Protein AF-A0A7X7BJE6-F1 (afdb_monomer_lite)

Radius of gyration: 21.72 Å; chains: 1; bounding box: 46×31×62 Å

pLDDT: mean 90.56, std 8.66, range [48.81, 97.94]

Sequence (162 aa):
MSLYEDKLFEYEYLIDGVIERLNIADYKQEFKEIGKVALLVAYKTYDRNQSLSFPEYAFNTITNRFESELKAISKYLNIKLGLELYQNHHLAPIIEKELLKRIEMSYLFLSIDPITQQIIKYYNRDFSYKKIANKLNIDHHEVKTRIKASIDKIYQLVNKID

Secondary structure (DSSP, 8-state):
--HHHHHHHTTTHHHHHHHHHTT--TTHHHHHHHHHHHHHHHHHH--TTSSS-HHHHHHHHHHHHHHHHHHHHHHHHHHHHHHHHHTSTTTHHHHHHHHHHHHHTSGGGGGS-HHHHHHHHHHHTT--HHHHHHHHT--HHHHHHHHHHHHHHHHHHHTT--

Structure (mmCIF, N/CA/C/O backbone):
data_AF-A0A7X7BJE6-F1
#
_entry.id   AF-A0A7X7BJE6-F1
#
loop_
_atom_site.group_PDB
_atom_site.id
_atom_site.type_symbol
_atom_site.label_atom_id
_atom_site.label_alt_id
_atom_site.label_comp_id
_atom_site.label_asym_id
_atom_site.label_entity_id
_atom_site.label_seq_id
_atom_site.pdbx_PDB_ins_code
_atom_site.Cartn_x
_atom_site.Cartn_y
_atom_site.Cartn_z
_atom_site.occupancy
_atom_site.B_iso_or_equiv
_atom_site.auth_seq_id
_atom_site.auth_comp_id
_atom_site.auth_asym_id
_atom_site.auth_atom_id
_atom_site.pdbx_PDB_model_num
ATOM 1 N N . MET A 1 1 ? 4.329 9.597 -35.338 1.00 50.75 1 MET A N 1
ATOM 2 C CA . MET A 1 1 ? 5.182 9.046 -34.272 1.00 50.75 1 MET A CA 1
ATOM 3 C C . MET A 1 1 ? 6.475 9.821 -34.256 1.00 50.75 1 MET A C 1
ATOM 5 O O . MET A 1 1 ? 6.999 10.128 -35.322 1.00 50.75 1 MET A O 1
ATOM 9 N N . SER A 1 2 ? 6.912 10.247 -33.078 1.00 57.47 2 SER A N 1
ATOM 10 C CA . SER A 1 2 ? 8.193 10.946 -32.930 1.00 57.47 2 SER A CA 1
ATOM 11 C C . SER A 1 2 ? 9.325 9.926 -32.763 1.00 57.47 2 SER A C 1
ATOM 13 O O . SER A 1 2 ? 9.099 8.867 -32.190 1.00 57.47 2 SER A O 1
ATOM 15 N N . LEU A 1 3 ? 10.556 10.272 -33.164 1.00 59.06 3 LEU A N 1
ATOM 16 C CA . LEU A 1 3 ? 11.786 9.466 -32.979 1.00 59.06 3 LEU A CA 1
ATOM 17 C C . LEU A 1 3 ? 11.972 8.925 -31.536 1.00 59.06 3 LEU A C 1
ATOM 19 O O . LEU A 1 3 ? 12.728 7.989 -31.289 1.00 59.06 3 LEU A O 1
ATOM 23 N N . TYR A 1 4 ? 11.305 9.562 -30.571 1.00 59.72 4 TYR A N 1
ATOM 24 C CA . TYR A 1 4 ? 11.265 9.206 -29.157 1.00 59.72 4 TYR A CA 1
ATOM 25 C C . TYR A 1 4 ? 10.458 7.935 -28.864 1.00 59.72 4 TYR A C 1
ATOM 27 O O . TYR A 1 4 ? 10.875 7.117 -28.048 1.00 59.72 4 TYR A O 1
ATOM 35 N N . GLU A 1 5 ? 9.313 7.774 -29.526 1.00 62.22 5 GLU A N 1
ATOM 36 C CA . GLU A 1 5 ? 8.437 6.609 -29.369 1.00 62.22 5 GLU A CA 1
ATOM 37 C C . GLU A 1 5 ? 9.087 5.375 -30.004 1.00 62.22 5 GLU A C 1
ATOM 39 O O . GLU A 1 5 ? 9.077 4.301 -29.408 1.00 62.22 5 GLU A O 1
ATOM 44 N N . ASP A 1 6 ? 9.765 5.566 -31.140 1.00 66.56 6 ASP A N 1
ATOM 45 C CA . ASP A 1 6 ? 10.441 4.493 -31.876 1.00 66.56 6 ASP A CA 1
ATOM 46 C C . ASP A 1 6 ? 11.580 3.855 -31.061 1.00 66.56 6 ASP A C 1
ATOM 48 O O . ASP A 1 6 ? 11.717 2.635 -31.028 1.00 66.56 6 ASP A O 1
ATOM 52 N N . LYS A 1 7 ? 12.365 4.657 -30.323 1.00 71.50 7 LYS A N 1
ATOM 53 C CA . LYS 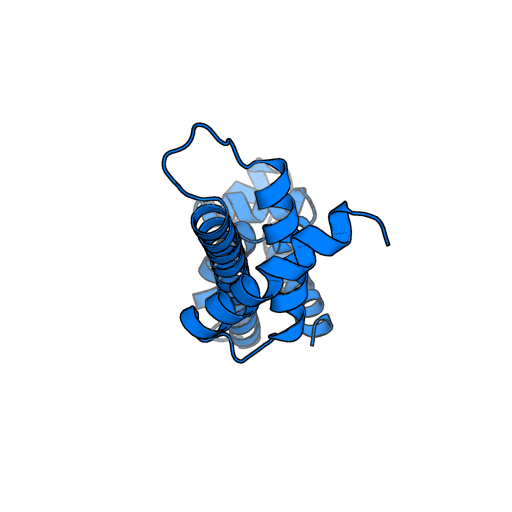A 1 7 ? 13.461 4.140 -29.480 1.00 71.50 7 LYS A CA 1
ATOM 54 C C . LYS A 1 7 ? 12.998 3.440 -28.209 1.00 71.50 7 LYS A C 1
ATOM 56 O O . LYS A 1 7 ? 13.707 2.575 -27.712 1.00 71.50 7 LYS A O 1
ATOM 61 N N . LEU A 1 8 ? 11.860 3.832 -27.639 1.00 75.56 8 LEU A N 1
ATOM 62 C CA . LEU A 1 8 ? 11.302 3.145 -26.468 1.00 75.56 8 LEU A CA 1
ATOM 63 C C . LEU A 1 8 ? 10.718 1.788 -26.865 1.00 75.56 8 LEU A C 1
ATOM 65 O O . LEU A 1 8 ? 10.862 0.827 -26.112 1.00 75.56 8 LEU A O 1
ATOM 69 N N . PHE A 1 9 ? 10.140 1.705 -28.066 1.00 81.19 9 PHE A N 1
ATOM 70 C CA . PHE A 1 9 ? 9.593 0.470 -28.618 1.00 81.19 9 PHE A CA 1
ATOM 71 C C . PHE A 1 9 ? 10.651 -0.638 -28.740 1.00 81.19 9 PHE A C 1
ATOM 73 O O . PHE A 1 9 ? 10.386 -1.790 -28.404 1.00 81.19 9 PHE A O 1
ATOM 80 N N . GLU A 1 10 ? 11.885 -0.285 -29.121 1.00 86.56 10 GLU A N 1
ATOM 81 C CA . GLU A 1 10 ? 13.010 -1.229 -29.225 1.00 86.56 10 GLU A CA 1
ATOM 82 C C . GLU A 1 10 ? 13.336 -1.954 -27.911 1.00 86.56 10 GLU A C 1
ATOM 84 O O . GLU A 1 10 ? 13.916 -3.034 -27.951 1.00 86.56 10 GLU A O 1
ATOM 89 N N . TYR A 1 11 ? 12.965 -1.393 -26.756 1.00 92.19 11 TYR A N 1
ATOM 90 C CA . TYR A 1 11 ? 13.266 -1.954 -25.437 1.00 92.19 11 TYR A CA 1
ATOM 91 C C . TYR A 1 11 ? 12.041 -2.529 -24.715 1.00 92.19 11 TYR A C 1
ATOM 93 O O . TYR A 1 11 ? 12.171 -2.977 -23.575 1.00 92.19 11 TYR A O 1
ATOM 101 N N . GLU A 1 12 ? 10.863 -2.580 -25.349 1.00 92.06 12 GLU A N 1
ATOM 102 C CA . GLU A 1 12 ? 9.661 -3.160 -24.727 1.00 92.06 12 GLU A CA 1
ATOM 103 C C . GLU A 1 12 ? 9.833 -4.644 -24.376 1.00 92.06 12 GLU A C 1
ATOM 105 O O . GLU A 1 12 ? 9.274 -5.101 -23.381 1.00 92.06 12 GLU A O 1
ATOM 110 N N . TYR A 1 13 ? 10.675 -5.385 -25.106 1.00 94.62 13 TYR A N 1
ATOM 111 C CA . TYR A 1 13 ? 10.993 -6.782 -24.781 1.00 94.62 13 TYR A CA 1
ATOM 112 C C . TYR A 1 13 ? 11.583 -6.947 -23.368 1.00 94.62 13 TYR A C 1
ATOM 114 O O . TYR A 1 13 ? 11.433 -8.006 -22.758 1.00 94.62 13 TYR A O 1
ATOM 122 N N . LEU A 1 14 ? 12.228 -5.907 -22.816 1.00 96.88 14 LEU A N 1
ATOM 123 C CA . LEU A 1 14 ? 12.731 -5.925 -21.441 1.00 96.88 14 LEU A CA 1
ATOM 124 C C . LEU A 1 14 ? 11.583 -6.034 -20.437 1.00 96.88 14 LEU A C 1
ATOM 126 O O . LEU A 1 14 ? 11.740 -6.679 -19.406 1.00 96.88 14 LEU A O 1
ATOM 130 N N . ILE A 1 15 ? 10.426 -5.437 -20.739 1.00 96.94 15 ILE A N 1
ATOM 131 C CA . ILE A 1 15 ? 9.233 -5.518 -19.895 1.00 96.94 15 ILE A CA 1
ATOM 132 C C . ILE A 1 15 ? 8.771 -6.972 -19.811 1.00 96.94 15 ILE A C 1
ATOM 134 O O . ILE A 1 15 ? 8.606 -7.491 -18.710 1.00 96.94 15 ILE A O 1
ATOM 138 N N . ASP A 1 16 ? 8.626 -7.642 -20.957 1.00 95.38 16 ASP A N 1
ATOM 139 C CA . ASP A 1 16 ? 8.236 -9.054 -21.001 1.00 95.38 16 ASP A CA 1
ATOM 140 C C . ASP A 1 16 ? 9.265 -9.946 -20.284 1.00 95.38 16 ASP A C 1
ATOM 142 O O . ASP A 1 16 ? 8.882 -10.801 -19.485 1.00 95.38 16 ASP A O 1
ATOM 146 N N . GLY A 1 17 ? 10.564 -9.670 -20.447 1.00 96.69 17 GLY A N 1
ATOM 147 C CA . GLY A 1 17 ? 11.620 -10.376 -19.715 1.00 96.69 17 GLY A CA 1
ATOM 148 C C . GLY A 1 17 ? 11.532 -10.216 -18.190 1.00 96.69 17 GLY A C 1
ATOM 149 O O . GLY A 1 17 ? 11.780 -11.171 -17.452 1.00 96.69 17 GLY A O 1
ATOM 150 N N . VAL A 1 18 ? 11.146 -9.038 -17.685 1.00 97.19 18 VAL A N 1
ATOM 151 C CA . VAL A 1 18 ? 10.916 -8.835 -16.242 1.00 97.19 18 VAL A CA 1
ATOM 152 C C . VAL A 1 18 ? 9.638 -9.542 -15.776 1.00 97.19 18 VAL A C 1
ATOM 154 O O . VAL A 1 18 ? 9.653 -10.145 -14.702 1.00 97.19 18 VAL A O 1
ATOM 157 N N . ILE A 1 19 ? 8.553 -9.507 -16.564 1.00 96.25 19 ILE A N 1
ATOM 158 C CA . ILE A 1 19 ? 7.298 -10.230 -16.268 1.00 96.25 19 ILE A CA 1
ATOM 159 C C . ILE A 1 19 ? 7.583 -11.721 -16.069 1.00 96.25 19 ILE A C 1
ATOM 161 O O . ILE A 1 19 ? 7.150 -12.303 -15.074 1.00 96.25 19 ILE A O 1
ATOM 165 N N . GLU A 1 20 ? 8.342 -12.324 -16.985 1.00 95.44 20 GLU A N 1
ATOM 166 C CA . GLU A 1 20 ? 8.736 -13.732 -16.908 1.00 95.44 20 GLU A CA 1
ATOM 167 C C . GLU A 1 20 ? 9.644 -14.002 -15.706 1.00 95.44 20 GLU A C 1
ATOM 169 O O . GLU A 1 20 ? 9.374 -14.913 -14.923 1.00 95.44 20 GLU A O 1
ATOM 174 N N . ARG A 1 21 ? 10.678 -13.173 -15.498 1.00 95.62 21 ARG A N 1
ATOM 175 C CA . ARG A 1 21 ? 11.610 -13.311 -14.366 1.00 95.62 21 ARG A CA 1
ATOM 176 C C . ARG A 1 21 ? 10.900 -13.272 -13.011 1.00 95.62 21 ARG A C 1
ATOM 178 O O . ARG A 1 21 ? 11.297 -13.994 -12.099 1.00 95.62 21 ARG A O 1
ATOM 185 N N . LEU A 1 22 ? 9.900 -12.405 -12.860 1.00 93.94 22 LEU A N 1
ATOM 186 C CA . LEU A 1 22 ? 9.133 -12.254 -11.622 1.00 93.94 22 LEU A CA 1
ATOM 187 C C . LEU A 1 22 ? 7.918 -13.192 -11.545 1.00 93.94 22 LEU A C 1
ATOM 189 O O . LEU A 1 22 ? 7.195 -13.153 -10.552 1.00 93.94 22 LEU A O 1
ATOM 193 N N . ASN A 1 23 ? 7.708 -14.043 -12.557 1.00 92.31 23 ASN A N 1
ATOM 194 C CA . ASN A 1 23 ? 6.583 -14.972 -12.663 1.00 92.31 23 ASN A CA 1
ATOM 195 C C . ASN A 1 23 ? 5.212 -14.287 -12.481 1.00 92.31 23 ASN A C 1
ATOM 197 O O . ASN A 1 23 ? 4.342 -14.766 -11.750 1.00 92.31 23 ASN A O 1
ATOM 201 N N . ILE A 1 24 ? 5.031 -13.131 -13.124 1.00 89.94 24 ILE A N 1
ATOM 202 C CA . ILE A 1 24 ? 3.791 -12.351 -13.054 1.00 89.94 24 ILE A CA 1
ATOM 203 C C . ILE A 1 24 ? 2.782 -12.951 -14.040 1.00 89.94 24 ILE A C 1
ATOM 205 O O . ILE A 1 24 ? 2.797 -12.649 -15.235 1.00 89.94 24 ILE A O 1
ATOM 209 N N . ALA A 1 25 ? 1.927 -13.838 -13.532 1.00 83.69 25 ALA A N 1
ATOM 210 C CA . ALA A 1 25 ? 0.825 -14.426 -14.292 1.00 83.69 25 ALA A CA 1
ATOM 211 C C . ALA A 1 25 ? -0.427 -13.532 -14.264 1.00 83.69 25 ALA A C 1
ATOM 213 O O . ALA A 1 25 ? -1.027 -13.270 -15.308 1.00 83.69 25 ALA A O 1
ATOM 214 N N . ASP A 1 26 ? -0.777 -13.022 -13.082 1.00 82.19 26 ASP A N 1
ATOM 215 C CA . ASP A 1 26 ? -1.923 -12.137 -12.878 1.00 82.19 26 ASP A CA 1
ATOM 216 C C . ASP A 1 26 ? -1.574 -10.683 -13.229 1.00 82.19 26 ASP A C 1
ATOM 218 O O . ASP A 1 26 ? -0.438 -10.243 -13.050 1.00 82.19 26 ASP A O 1
ATOM 222 N N . TYR A 1 27 ? -2.558 -9.918 -13.712 1.00 85.50 27 TYR A N 1
ATOM 223 C CA . TYR A 1 27 ? -2.416 -8.491 -14.051 1.00 85.50 27 TYR A CA 1
ATOM 224 C C . TYR A 1 27 ? -1.334 -8.182 -15.104 1.00 85.50 27 TYR A C 1
ATOM 226 O O . TYR A 1 27 ? -0.731 -7.105 -15.124 1.00 85.50 27 TYR A O 1
ATOM 234 N N . LYS A 1 28 ? -1.038 -9.143 -15.992 1.00 89.75 28 LYS A N 1
ATOM 235 C CA . LYS A 1 28 ? 0.045 -9.027 -16.982 1.00 89.75 28 LYS A CA 1
ATOM 236 C C . LYS A 1 28 ? -0.070 -7.761 -17.839 1.00 89.75 28 LYS A C 1
ATOM 238 O O . LYS A 1 28 ? 0.946 -7.141 -18.146 1.00 89.75 28 LYS A O 1
ATOM 243 N N . GLN A 1 29 ? -1.284 -7.368 -18.225 1.00 91.56 29 GLN A N 1
ATOM 244 C CA . GLN A 1 29 ? -1.500 -6.192 -19.069 1.00 91.56 29 GLN A CA 1
ATOM 245 C C . GLN A 1 29 ? -1.224 -4.886 -18.312 1.00 91.56 29 GLN A C 1
ATOM 247 O O . GLN A 1 29 ? -0.592 -3.978 -18.846 1.00 91.56 29 GLN A O 1
ATOM 252 N N . GLU A 1 30 ? -1.634 -4.805 -17.053 1.00 92.19 30 GLU A N 1
ATOM 253 C CA . GLU A 1 30 ? -1.383 -3.677 -16.163 1.00 92.19 30 GLU A CA 1
ATOM 254 C C . GLU A 1 30 ? 0.115 -3.526 -15.906 1.00 92.19 30 GLU A C 1
ATOM 256 O O . GLU A 1 30 ? 0.661 -2.427 -16.012 1.00 92.19 30 GLU A O 1
ATOM 261 N N . PHE A 1 31 ? 0.810 -4.640 -15.658 1.00 95.06 31 PHE A N 1
ATOM 262 C CA . PHE A 1 31 ? 2.263 -4.640 -15.534 1.00 95.06 31 PHE A CA 1
ATOM 263 C C . PHE A 1 31 ? 2.952 -4.215 -16.834 1.00 95.06 31 PHE A C 1
ATOM 265 O O . PHE A 1 31 ? 3.929 -3.473 -16.762 1.00 95.06 31 PHE A O 1
ATOM 272 N N . LYS A 1 32 ? 2.432 -4.559 -18.022 1.00 95.00 32 LYS A N 1
ATOM 273 C CA . LYS A 1 32 ? 2.966 -4.020 -19.288 1.00 95.00 32 LYS A CA 1
ATOM 274 C C . LYS A 1 32 ? 2.898 -2.493 -19.338 1.00 95.00 32 LYS A C 1
ATOM 276 O O . LYS A 1 32 ? 3.897 -1.855 -19.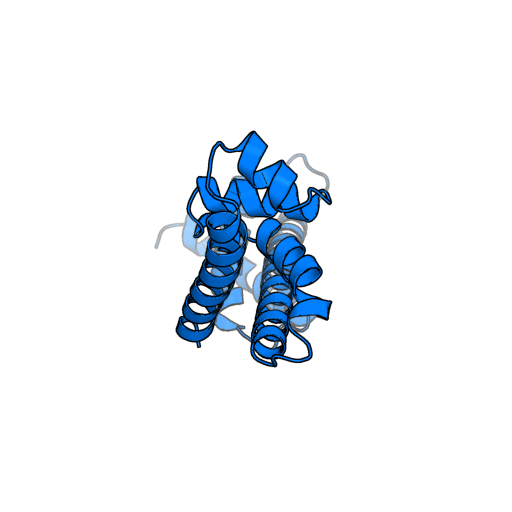666 1.00 95.00 32 LYS A O 1
ATOM 281 N N . GLU A 1 33 ? 1.770 -1.895 -18.962 1.00 94.12 33 GLU A N 1
ATOM 282 C CA . GLU A 1 33 ? 1.618 -0.433 -18.953 1.00 94.12 33 GLU A CA 1
ATOM 283 C C . GLU A 1 33 ? 2.500 0.241 -17.889 1.00 94.12 33 GLU A C 1
ATOM 285 O O . GLU A 1 33 ? 3.190 1.224 -18.174 1.00 94.12 33 GLU A O 1
ATOM 290 N N . ILE A 1 34 ? 2.578 -0.331 -16.683 1.00 94.31 34 ILE A N 1
ATOM 291 C CA . ILE A 1 34 ? 3.513 0.121 -15.639 1.00 94.31 34 ILE A CA 1
ATOM 292 C C . ILE A 1 34 ? 4.962 0.020 -16.139 1.00 94.31 34 ILE A C 1
ATOM 294 O O . ILE A 1 34 ? 5.779 0.907 -15.879 1.00 94.31 34 ILE A O 1
ATOM 298 N N . GLY A 1 35 ? 5.276 -1.040 -16.884 1.00 95.56 35 GLY A N 1
ATOM 299 C CA . GLY A 1 35 ? 6.586 -1.295 -17.469 1.00 95.56 35 GLY A CA 1
ATOM 300 C C . GLY A 1 35 ? 6.980 -0.220 -18.472 1.00 95.56 35 GLY A C 1
ATOM 301 O O . GLY A 1 35 ? 8.094 0.293 -18.395 1.00 95.56 35 GLY A O 1
ATOM 302 N N . LYS A 1 36 ? 6.055 0.204 -19.340 1.00 94.81 36 LYS A N 1
ATOM 303 C CA . LYS A 1 36 ? 6.277 1.314 -20.283 1.00 94.81 36 LYS A CA 1
ATOM 304 C C . LYS A 1 36 ? 6.590 2.618 -19.555 1.00 94.81 36 LYS A C 1
ATOM 306 O O . LYS A 1 36 ? 7.520 3.331 -19.930 1.00 94.81 36 LYS A O 1
ATOM 311 N N . VAL A 1 37 ? 5.870 2.914 -18.469 1.00 93.88 37 VAL A N 1
ATOM 312 C CA . VAL A 1 37 ? 6.150 4.092 -17.631 1.00 93.88 37 VAL A CA 1
ATOM 313 C C . VAL A 1 37 ? 7.525 3.981 -16.964 1.00 93.88 37 VAL A C 1
ATOM 315 O O . VAL A 1 37 ? 8.275 4.955 -16.939 1.00 93.88 37 VAL A O 1
ATOM 318 N N . ALA A 1 38 ? 7.891 2.811 -16.443 1.00 95.25 38 ALA A N 1
ATOM 319 C CA . ALA A 1 38 ? 9.200 2.595 -15.829 1.00 95.25 38 ALA A CA 1
ATOM 320 C C . ALA A 1 38 ? 10.349 2.704 -16.846 1.00 95.25 38 ALA A C 1
ATOM 322 O O . ALA A 1 38 ? 11.371 3.321 -16.550 1.00 95.25 38 ALA A O 1
ATOM 323 N N . LEU A 1 39 ? 10.163 2.176 -18.057 1.00 95.06 39 LEU A N 1
ATOM 324 C CA . LEU A 1 39 ? 11.110 2.288 -19.166 1.00 95.06 39 LEU A CA 1
ATOM 325 C C . LEU A 1 39 ? 11.298 3.749 -19.600 1.00 95.06 39 LEU A C 1
ATOM 327 O O . LEU A 1 39 ? 12.424 4.203 -19.803 1.00 95.06 39 LEU A O 1
ATOM 331 N N . LEU A 1 40 ? 10.206 4.515 -19.658 1.00 92.50 40 LEU A N 1
ATOM 332 C CA . LEU A 1 40 ? 10.233 5.955 -19.911 1.00 92.50 40 LEU A CA 1
ATOM 333 C C . LEU A 1 40 ? 11.046 6.707 -18.850 1.00 92.50 40 LEU A C 1
ATOM 335 O O . LEU A 1 40 ? 11.834 7.595 -19.181 1.00 92.50 40 LEU A O 1
ATOM 339 N N . VAL A 1 41 ? 10.848 6.363 -17.573 1.00 92.38 41 VAL A N 1
ATOM 340 C CA . VAL A 1 41 ? 11.624 6.927 -16.462 1.00 92.38 41 VAL A CA 1
ATOM 341 C C . VAL A 1 41 ? 13.097 6.575 -16.630 1.00 92.38 41 VAL A C 1
ATOM 343 O O . VAL A 1 41 ? 13.917 7.487 -16.619 1.00 92.38 41 VAL A O 1
ATOM 346 N N . ALA A 1 42 ? 13.419 5.304 -16.884 1.00 93.88 42 ALA A N 1
ATOM 347 C CA . ALA A 1 42 ? 14.791 4.860 -17.098 1.00 93.88 42 ALA A CA 1
ATOM 348 C C . ALA A 1 42 ? 15.474 5.644 -18.225 1.00 93.88 42 ALA A C 1
ATOM 350 O O . ALA A 1 42 ? 16.586 6.128 -18.053 1.00 93.88 42 ALA A O 1
ATOM 351 N N . TYR A 1 43 ? 14.797 5.847 -19.357 1.00 91.38 43 TYR A N 1
ATOM 352 C CA . TYR A 1 43 ? 15.336 6.632 -20.469 1.00 91.38 43 TYR A CA 1
ATOM 353 C C . TYR A 1 43 ? 15.611 8.093 -20.092 1.00 91.38 43 TYR A C 1
ATOM 355 O O . TYR A 1 43 ? 16.622 8.659 -20.503 1.00 91.38 43 TYR A O 1
ATOM 363 N N . LYS A 1 44 ? 14.729 8.711 -19.298 1.00 90.69 44 LYS A N 1
ATOM 364 C CA . LYS A 1 44 ? 14.881 10.106 -18.856 1.00 90.69 44 LYS A CA 1
ATOM 365 C C . LYS A 1 44 ? 15.975 10.293 -17.806 1.00 90.69 44 LYS A C 1
ATOM 367 O O . LYS A 1 44 ? 16.547 11.376 -17.741 1.00 90.69 44 LYS A O 1
ATOM 372 N N . THR A 1 45 ? 16.229 9.286 -16.973 1.00 93.12 45 THR A N 1
ATOM 373 C CA . THR A 1 45 ? 17.159 9.385 -15.836 1.00 93.12 45 THR A CA 1
ATOM 374 C C . THR A 1 45 ? 18.494 8.688 -16.069 1.00 93.12 45 THR A C 1
ATOM 376 O O . THR A 1 45 ? 19.368 8.783 -15.212 1.00 93.12 45 THR A O 1
ATOM 379 N N . TYR A 1 46 ? 18.661 7.984 -17.191 1.00 92.50 46 TYR A N 1
ATOM 380 C CA . TYR A 1 46 ? 19.897 7.280 -17.516 1.00 92.50 46 TYR A CA 1
ATOM 381 C C . TYR A 1 46 ? 21.073 8.248 -17.680 1.00 92.50 46 TYR A C 1
ATOM 383 O O . TYR A 1 46 ? 21.053 9.129 -18.544 1.00 92.50 46 TYR A O 1
ATOM 391 N N . ASP A 1 47 ? 22.125 8.032 -16.893 1.00 90.94 47 ASP A N 1
ATOM 392 C CA . ASP A 1 47 ? 23.411 8.699 -17.063 1.00 90.94 47 ASP A CA 1
ATOM 393 C C . ASP A 1 47 ? 24.345 7.807 -17.887 1.00 90.94 47 ASP A C 1
ATOM 395 O O . ASP A 1 47 ? 24.630 6.673 -17.514 1.00 90.94 47 ASP A O 1
ATOM 399 N N . ARG A 1 48 ? 24.864 8.327 -19.003 1.00 84.56 48 ARG A N 1
ATOM 400 C CA . ARG A 1 48 ? 25.809 7.598 -19.867 1.00 84.56 48 ARG A CA 1
ATOM 401 C C . ARG A 1 48 ? 27.163 7.344 -19.206 1.00 84.56 48 ARG A C 1
ATOM 403 O O . ARG A 1 48 ? 27.924 6.530 -19.715 1.00 84.56 48 ARG A O 1
ATOM 410 N N . ASN A 1 49 ? 27.471 8.042 -18.114 1.00 85.62 49 ASN A N 1
ATOM 411 C CA . ASN A 1 49 ? 28.722 7.881 -17.377 1.00 85.62 49 ASN A CA 1
ATOM 412 C C . ASN A 1 49 ? 28.650 6.788 -16.298 1.00 85.62 49 ASN A C 1
ATOM 414 O O . ASN A 1 49 ? 29.653 6.523 -15.635 1.00 85.62 49 ASN A O 1
ATOM 418 N N . GLN A 1 50 ? 27.488 6.163 -16.090 1.00 82.44 50 GLN A N 1
ATOM 419 C CA . GLN A 1 50 ? 27.353 5.064 -15.136 1.00 82.44 50 GLN A CA 1
ATOM 420 C C . GLN A 1 50 ? 27.891 3.741 -15.712 1.00 82.44 50 GLN A C 1
ATOM 422 O O . GLN A 1 50 ? 27.993 3.568 -16.923 1.00 82.44 50 GLN A O 1
ATOM 427 N N . SER A 1 51 ? 28.209 2.777 -14.843 1.00 84.31 51 SER A N 1
ATOM 428 C CA . SER A 1 51 ? 28.831 1.501 -15.238 1.00 84.31 51 SER A CA 1
ATOM 429 C C . SER A 1 51 ? 27.927 0.559 -16.041 1.00 84.31 51 SER A C 1
ATOM 431 O O . SER A 1 51 ? 28.431 -0.339 -16.708 1.00 84.31 51 SER A O 1
ATOM 433 N N . LEU A 1 52 ? 26.607 0.735 -15.960 1.00 88.12 52 LEU A N 1
ATOM 434 C CA . LEU A 1 52 ? 25.621 -0.120 -16.620 1.00 88.12 52 LEU A CA 1
ATOM 435 C C . LEU A 1 52 ? 25.266 0.402 -18.013 1.00 88.12 52 LEU A C 1
ATOM 437 O O . LEU A 1 52 ? 25.013 1.600 -18.201 1.00 88.12 52 LEU A O 1
ATOM 441 N N . SER A 1 53 ? 25.130 -0.518 -18.968 1.00 92.38 53 SER A N 1
ATOM 442 C CA . SER A 1 53 ? 24.504 -0.211 -20.253 1.00 92.38 53 SER A CA 1
ATOM 443 C C . SER A 1 53 ? 23.040 0.205 -20.057 1.00 92.38 53 SER A C 1
ATOM 445 O O . SER A 1 53 ? 22.407 -0.111 -19.043 1.00 92.38 53 SER A O 1
ATOM 447 N N . PHE A 1 54 ? 22.477 0.932 -21.025 1.00 92.25 54 PHE A N 1
ATOM 448 C CA . PHE A 1 54 ? 21.078 1.355 -20.945 1.00 92.25 54 PHE A CA 1
ATOM 449 C C . PHE A 1 54 ? 20.095 0.179 -20.764 1.00 92.25 54 PHE A C 1
ATOM 451 O O . PHE A 1 54 ? 19.261 0.279 -19.864 1.00 92.25 54 PHE A O 1
ATOM 458 N N . PRO A 1 55 ? 20.190 -0.941 -21.515 1.00 94.19 55 PRO A N 1
ATOM 459 C CA . PRO A 1 55 ? 19.291 -2.081 -21.322 1.00 94.19 55 PRO A CA 1
ATOM 460 C C . PRO A 1 55 ? 19.358 -2.668 -19.910 1.00 94.19 55 PRO A C 1
ATOM 462 O O . PRO A 1 55 ? 18.321 -2.952 -19.320 1.00 94.19 55 PRO A O 1
ATOM 465 N N . GLU A 1 56 ? 20.558 -2.796 -19.334 1.00 94.25 56 GLU A N 1
ATOM 466 C CA . GLU A 1 56 ? 20.736 -3.296 -17.964 1.00 94.25 56 GLU A CA 1
ATOM 467 C C . GLU A 1 56 ? 20.122 -2.343 -16.936 1.00 94.25 56 GLU A C 1
ATOM 469 O O . GLU A 1 56 ? 19.426 -2.769 -16.012 1.00 94.25 56 GLU A O 1
ATOM 474 N N . TYR A 1 57 ? 20.343 -1.037 -17.108 1.00 95.12 57 TYR A N 1
ATOM 475 C CA . TYR A 1 57 ? 19.741 -0.024 -16.250 1.00 95.12 57 TYR A CA 1
ATOM 476 C C . TYR A 1 57 ? 18.213 -0.043 -16.342 1.00 95.12 57 TYR A C 1
ATOM 478 O O . TYR A 1 57 ? 17.544 -0.119 -15.314 1.00 95.12 57 TYR A O 1
ATOM 486 N N . ALA A 1 58 ? 17.665 -0.041 -17.558 1.00 95.56 58 ALA A N 1
ATOM 487 C CA . ALA A 1 58 ? 16.230 -0.077 -17.803 1.00 95.56 58 ALA A CA 1
ATOM 488 C C . ALA A 1 58 ? 15.584 -1.346 -17.236 1.00 95.56 58 ALA A C 1
ATOM 490 O O . ALA A 1 58 ? 14.572 -1.252 -16.540 1.00 95.56 58 ALA A O 1
ATOM 491 N N . PHE A 1 59 ? 16.196 -2.514 -17.448 1.00 96.56 59 PHE A N 1
ATOM 492 C CA . PHE A 1 59 ? 15.730 -3.778 -16.879 1.00 96.56 59 PHE A CA 1
ATOM 493 C C . PHE A 1 59 ? 15.670 -3.710 -15.345 1.00 96.56 59 PHE A C 1
ATOM 495 O O . PHE A 1 59 ? 14.664 -4.094 -14.744 1.00 96.56 59 PHE A O 1
ATOM 502 N N . ASN A 1 60 ? 16.703 -3.159 -14.697 1.00 95.88 60 ASN A N 1
ATOM 503 C CA . ASN A 1 60 ? 16.724 -2.970 -13.245 1.00 95.88 60 ASN A CA 1
ATOM 504 C C . ASN A 1 60 ? 15.663 -1.966 -12.771 1.00 95.88 60 ASN A C 1
ATOM 506 O O . ASN A 1 60 ? 14.993 -2.210 -11.768 1.00 95.88 60 ASN A O 1
ATOM 510 N N . THR A 1 61 ? 15.465 -0.855 -13.485 1.00 96.44 61 THR A N 1
ATOM 511 C CA . THR A 1 61 ? 14.420 0.129 -13.163 1.00 96.44 61 THR A CA 1
ATOM 512 C C . THR A 1 61 ? 13.022 -0.485 -13.244 1.00 96.44 61 THR A C 1
ATOM 514 O O . THR A 1 61 ? 12.232 -0.309 -12.314 1.00 96.44 61 THR A O 1
ATOM 517 N N . ILE A 1 62 ? 12.725 -1.238 -14.309 1.00 97.69 62 ILE A N 1
ATOM 518 C CA . ILE A 1 62 ? 11.444 -1.938 -14.480 1.00 97.69 62 ILE A CA 1
ATOM 519 C C . ILE A 1 62 ? 11.266 -2.987 -13.376 1.00 97.69 62 ILE A C 1
ATOM 521 O O . ILE A 1 62 ? 10.227 -3.000 -12.720 1.00 97.69 62 ILE A O 1
ATOM 525 N N . THR A 1 63 ? 12.296 -3.797 -13.102 1.00 97.06 63 THR A N 1
ATOM 526 C CA . THR A 1 63 ? 12.277 -4.814 -12.033 1.00 97.06 63 THR A CA 1
ATOM 527 C C . THR A 1 63 ? 11.953 -4.191 -10.680 1.00 97.06 63 THR A C 1
ATOM 529 O O . THR A 1 63 ? 11.002 -4.606 -10.022 1.00 97.06 63 THR A O 1
ATOM 532 N N . ASN A 1 64 ? 12.676 -3.140 -10.287 1.00 96.44 64 ASN A N 1
ATOM 533 C CA . ASN A 1 64 ? 12.449 -2.450 -9.017 1.00 96.44 64 ASN A CA 1
ATOM 534 C C . ASN A 1 64 ? 11.034 -1.872 -8.927 1.00 96.44 64 ASN A C 1
ATOM 536 O O . ASN A 1 64 ? 10.402 -1.922 -7.867 1.00 96.44 64 ASN A O 1
ATOM 540 N N . ARG A 1 65 ? 10.519 -1.329 -10.039 1.00 96.69 65 ARG A N 1
ATOM 541 C CA . ARG A 1 65 ? 9.150 -0.824 -10.081 1.00 96.69 65 ARG A CA 1
ATOM 542 C C . ARG A 1 65 ? 8.147 -1.957 -9.883 1.00 96.69 65 ARG A C 1
ATOM 544 O O . ARG A 1 65 ? 7.273 -1.825 -9.034 1.00 96.69 65 ARG A O 1
ATOM 551 N N . PHE A 1 66 ? 8.293 -3.064 -10.604 1.00 96.50 66 PHE A N 1
ATOM 552 C CA . PHE A 1 66 ? 7.384 -4.204 -10.503 1.00 96.50 66 PHE A CA 1
ATOM 553 C C . PHE A 1 66 ? 7.398 -4.829 -9.115 1.00 96.50 66 PHE A C 1
ATOM 555 O O . PHE A 1 66 ? 6.337 -5.075 -8.552 1.00 96.50 66 PHE A O 1
ATOM 562 N N . GLU A 1 67 ? 8.573 -5.016 -8.515 1.00 94.44 67 GLU A N 1
ATOM 563 C CA . GLU A 1 67 ? 8.679 -5.503 -7.141 1.00 94.44 67 GLU A CA 1
ATOM 564 C C . GLU A 1 67 ? 7.957 -4.588 -6.146 1.00 94.44 67 GLU A C 1
ATOM 566 O O . GLU A 1 67 ? 7.345 -5.071 -5.193 1.00 94.44 67 GLU A O 1
ATOM 571 N N . SER A 1 68 ? 8.020 -3.268 -6.343 1.00 91.56 68 SER A N 1
ATOM 572 C CA . SER A 1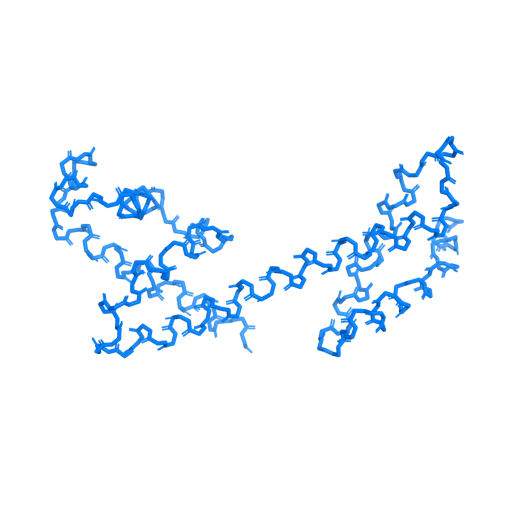 68 ? 7.285 -2.314 -5.510 1.00 91.56 68 SER A CA 1
ATOM 573 C C . SER A 1 68 ? 5.770 -2.480 -5.655 1.00 91.56 68 SER A C 1
ATOM 575 O O . SER A 1 68 ? 5.064 -2.479 -4.646 1.00 91.56 68 SER A O 1
ATOM 577 N N . GLU A 1 69 ? 5.271 -2.653 -6.880 1.00 91.06 69 GLU A N 1
ATOM 578 C CA . GLU A 1 69 ? 3.841 -2.869 -7.142 1.00 91.06 69 GLU A CA 1
ATOM 579 C C . GLU A 1 69 ? 3.368 -4.221 -6.592 1.00 91.06 69 GLU A C 1
ATOM 581 O O . GLU A 1 69 ? 2.373 -4.279 -5.876 1.00 91.06 69 GLU A O 1
ATOM 586 N N . LEU A 1 70 ? 4.126 -5.302 -6.798 1.00 89.94 70 LEU A N 1
ATOM 587 C CA . LEU A 1 70 ? 3.832 -6.619 -6.219 1.00 89.94 70 LEU A CA 1
ATOM 588 C C . LEU A 1 70 ? 3.803 -6.573 -4.685 1.00 89.94 70 LEU A C 1
ATOM 590 O O . LEU A 1 70 ? 2.911 -7.144 -4.055 1.00 89.94 70 LEU A O 1
ATOM 594 N N . LYS A 1 71 ? 4.738 -5.843 -4.059 1.00 88.12 71 LYS A N 1
ATOM 595 C CA . LYS A 1 71 ? 4.721 -5.597 -2.607 1.00 88.12 71 LYS A CA 1
ATOM 596 C C . LYS A 1 71 ? 3.465 -4.831 -2.187 1.00 88.12 71 LYS A C 1
ATOM 598 O O . LYS A 1 71 ? 2.910 -5.129 -1.130 1.00 88.12 71 LYS A O 1
ATOM 603 N N . ALA A 1 72 ? 3.012 -3.857 -2.976 1.00 83.94 72 ALA A N 1
ATOM 604 C CA . ALA A 1 72 ? 1.786 -3.113 -2.698 1.00 83.94 72 ALA A CA 1
ATOM 605 C C . ALA A 1 72 ? 0.534 -4.000 -2.824 1.00 83.94 72 ALA A C 1
ATOM 607 O O . ALA A 1 72 ? -0.283 -4.011 -1.902 1.00 83.94 72 ALA A O 1
ATOM 608 N N . ILE A 1 73 ? 0.434 -4.806 -3.886 1.00 85.06 73 ILE A N 1
ATOM 609 C CA . ILE A 1 73 ? -0.643 -5.787 -4.096 1.00 85.06 73 ILE A CA 1
ATOM 610 C C . ILE A 1 73 ? -0.681 -6.786 -2.936 1.00 85.06 73 ILE A C 1
ATOM 612 O O . ILE A 1 73 ? -1.725 -6.983 -2.321 1.00 85.06 73 ILE A O 1
ATOM 616 N N . SER A 1 74 ? 0.465 -7.357 -2.554 1.00 83.19 74 SER A N 1
ATOM 617 C CA . SER A 1 74 ? 0.545 -8.293 -1.426 1.00 83.19 74 SER A CA 1
ATOM 618 C C . SER A 1 74 ? 0.106 -7.651 -0.106 1.00 83.19 74 SER A C 1
ATOM 620 O O . SER A 1 74 ? -0.650 -8.251 0.662 1.00 83.19 74 SER A O 1
ATOM 622 N N . LYS A 1 75 ? 0.525 -6.408 0.172 1.00 82.75 75 LYS A N 1
ATOM 623 C CA . LYS A 1 75 ? 0.051 -5.661 1.350 1.00 82.75 75 LYS A CA 1
ATOM 624 C C . LYS A 1 75 ? -1.465 -5.479 1.322 1.00 82.75 75 LYS A C 1
ATOM 626 O O . LYS A 1 75 ? -2.108 -5.674 2.350 1.00 82.75 75 LYS A O 1
ATOM 631 N N . TYR A 1 76 ? -2.025 -5.137 0.166 1.00 83.75 76 TYR A N 1
ATOM 632 C CA . TYR A 1 76 ? -3.462 -4.961 -0.008 1.00 83.75 76 TYR A CA 1
ATOM 633 C C . TYR A 1 76 ? -4.238 -6.271 0.193 1.00 83.75 76 TYR A C 1
ATOM 635 O O . TYR A 1 76 ? -5.176 -6.291 0.983 1.00 83.75 76 TYR A O 1
ATOM 643 N N . LEU A 1 77 ? -3.808 -7.378 -0.423 1.00 84.56 77 LEU A N 1
ATOM 644 C CA . LEU A 1 77 ? -4.428 -8.700 -0.252 1.00 84.56 77 LEU A CA 1
ATOM 645 C C . LEU A 1 77 ? -4.422 -9.151 1.214 1.00 84.56 77 LEU A C 1
ATOM 647 O O . LEU A 1 77 ? -5.421 -9.646 1.727 1.00 84.56 77 LEU A O 1
ATOM 651 N N . ASN A 1 78 ? -3.318 -8.910 1.923 1.00 85.50 78 ASN A N 1
ATOM 652 C CA . ASN A 1 78 ? -3.227 -9.182 3.355 1.00 85.50 78 ASN A CA 1
ATOM 653 C C . ASN A 1 78 ? -4.207 -8.338 4.187 1.00 85.50 78 ASN A C 1
ATOM 655 O O . ASN A 1 78 ? -4.740 -8.821 5.186 1.00 85.50 78 ASN A O 1
ATOM 659 N N . ILE A 1 79 ? -4.430 -7.075 3.808 1.00 89.12 79 ILE A N 1
ATOM 660 C CA . ILE A 1 79 ? -5.431 -6.213 4.449 1.00 89.12 79 ILE A CA 1
ATOM 661 C C . ILE A 1 79 ? -6.840 -6.723 4.134 1.00 89.12 79 ILE A C 1
ATOM 663 O O . ILE A 1 79 ? -7.639 -6.833 5.058 1.00 89.12 79 ILE A O 1
ATOM 667 N N . LYS A 1 80 ? -7.127 -7.096 2.880 1.00 89.38 80 LYS A N 1
ATOM 668 C CA . LYS A 1 80 ? -8.412 -7.676 2.457 1.00 89.38 80 LYS A CA 1
ATOM 669 C C . LYS A 1 80 ? -8.769 -8.914 3.279 1.00 89.38 80 LYS A C 1
ATOM 671 O O . LYS A 1 80 ? -9.816 -8.926 3.918 1.00 89.38 80 LYS A O 1
ATOM 676 N N . LEU A 1 81 ? -7.849 -9.874 3.384 1.00 88.69 81 LEU A N 1
ATOM 677 C CA . LEU A 1 81 ? -8.026 -11.059 4.227 1.00 88.69 81 LEU A CA 1
ATOM 678 C C . LEU A 1 81 ? -8.266 -10.684 5.700 1.00 88.69 81 LEU A C 1
ATOM 680 O O . LEU A 1 81 ? -9.148 -11.231 6.356 1.00 88.69 81 LEU A O 1
ATOM 684 N N . GLY A 1 82 ? -7.504 -9.723 6.233 1.00 90.69 82 GLY A N 1
ATOM 685 C CA . GLY A 1 82 ? -7.701 -9.236 7.600 1.00 90.69 82 GLY A CA 1
ATOM 686 C C . GLY A 1 82 ? -9.083 -8.611 7.823 1.00 90.69 82 GLY A C 1
ATOM 687 O O . GLY A 1 82 ? -9.680 -8.817 8.877 1.00 90.69 82 GLY A O 1
ATOM 688 N N . LEU A 1 83 ? -9.615 -7.887 6.835 1.00 92.62 83 LEU A N 1
ATOM 689 C CA . LEU A 1 83 ? -10.955 -7.302 6.890 1.00 92.62 83 LEU A CA 1
ATOM 690 C C . LEU A 1 83 ? -12.052 -8.371 6.836 1.00 92.62 83 LEU A C 1
ATOM 692 O O . LEU A 1 83 ? -13.027 -8.261 7.575 1.00 92.62 83 LEU A O 1
ATOM 696 N N . GLU A 1 84 ? -11.889 -9.410 6.014 1.00 91.31 84 GLU A N 1
ATOM 697 C CA . GLU A 1 84 ? -12.807 -10.558 5.959 1.00 91.31 84 GLU A CA 1
ATOM 698 C C . GLU A 1 84 ? -12.854 -11.295 7.302 1.00 91.31 84 GLU A C 1
ATOM 700 O O . GLU A 1 84 ? -13.932 -11.552 7.839 1.00 91.31 84 GLU A O 1
ATOM 705 N N . LEU A 1 85 ? -11.689 -11.557 7.904 1.00 91.25 85 LEU A N 1
ATOM 706 C CA . LEU A 1 85 ? -11.610 -12.150 9.240 1.00 91.25 85 LEU A CA 1
ATOM 707 C C . LEU A 1 85 ? -12.235 -11.239 10.309 1.00 91.25 85 LEU A C 1
ATOM 709 O O . LEU A 1 85 ? -12.822 -11.744 11.265 1.00 91.25 85 LEU A O 1
ATOM 713 N N . TYR A 1 86 ? -12.157 -9.913 10.150 1.00 92.25 86 TYR A N 1
ATOM 714 C CA . TYR A 1 86 ? -12.731 -8.954 11.104 1.00 92.25 86 TYR A CA 1
ATOM 715 C C . TYR A 1 86 ? -14.263 -8.982 11.105 1.00 92.25 86 TYR A C 1
ATOM 717 O O . TYR A 1 86 ? -14.878 -8.676 12.124 1.00 92.25 86 TYR A O 1
ATOM 725 N N . GLN A 1 87 ? -14.896 -9.410 10.007 1.00 89.94 87 GLN A N 1
ATOM 726 C CA . GLN A 1 87 ? -16.348 -9.616 9.974 1.00 89.94 87 GLN A CA 1
ATOM 727 C C . GLN A 1 87 ? -16.796 -10.746 10.917 1.00 89.94 87 GLN A C 1
ATOM 729 O O . GLN A 1 87 ? -17.945 -10.771 11.359 1.00 89.94 87 GLN A O 1
ATOM 734 N N . ASN A 1 88 ? -15.896 -11.664 11.288 1.00 90.44 88 ASN A N 1
ATOM 735 C CA . ASN A 1 88 ? -16.179 -12.677 12.295 1.00 90.44 88 ASN A CA 1
ATOM 736 C C . ASN A 1 88 ? -16.041 -12.092 13.713 1.00 90.44 88 ASN A C 1
ATOM 738 O O . ASN A 1 88 ? -14.942 -11.779 14.172 1.00 90.44 88 ASN A O 1
ATOM 742 N N . HIS A 1 89 ? -17.154 -12.018 14.450 1.00 84.69 89 HIS A N 1
ATOM 743 C CA . HIS A 1 89 ? -17.205 -11.443 15.801 1.00 84.69 89 HIS A CA 1
ATOM 744 C C . HIS A 1 89 ? -16.242 -12.075 16.817 1.00 84.69 89 HIS A C 1
ATOM 746 O O . HIS A 1 89 ? -15.822 -11.389 17.748 1.00 84.69 89 HIS A O 1
ATOM 752 N N . HIS A 1 90 ? -15.873 -13.348 16.656 1.00 88.31 90 HIS A N 1
ATOM 753 C CA . HIS A 1 90 ? -14.922 -14.012 17.551 1.00 88.31 90 HIS A CA 1
ATOM 754 C C . HIS A 1 90 ? -13.468 -13.649 17.236 1.00 88.31 90 HIS A C 1
ATOM 756 O O . HIS A 1 90 ? -12.637 -13.607 18.141 1.00 88.31 90 HIS A O 1
ATOM 762 N N . LEU A 1 91 ? -13.160 -13.372 15.967 1.00 89.50 91 LEU A N 1
ATOM 763 C CA . LEU A 1 91 ? -11.808 -13.038 15.521 1.00 89.50 91 LEU A CA 1
ATOM 764 C C . LEU A 1 91 ? -11.529 -11.538 15.584 1.00 89.50 91 LEU A C 1
ATOM 766 O O . LEU A 1 91 ? -10.380 -11.153 15.802 1.00 89.50 91 LEU A O 1
ATOM 770 N N . ALA A 1 92 ? -12.559 -10.695 15.459 1.00 88.75 92 ALA A N 1
ATOM 771 C CA . ALA A 1 92 ? -12.418 -9.242 15.451 1.00 88.75 92 ALA A CA 1
ATOM 772 C C . ALA A 1 92 ? -11.563 -8.703 16.619 1.00 88.75 92 ALA A C 1
ATOM 774 O O . ALA A 1 92 ? -10.596 -7.993 16.342 1.00 88.75 92 ALA A O 1
ATOM 775 N N . PRO A 1 93 ? -11.788 -9.087 17.897 1.00 88.12 93 PRO A N 1
ATOM 776 C CA . PRO A 1 93 ? -10.980 -8.580 19.011 1.00 88.12 93 PRO A CA 1
ATOM 777 C C . PRO A 1 93 ? -9.515 -9.039 18.979 1.00 88.12 93 PRO A C 1
ATOM 779 O O . PRO A 1 93 ? -8.656 -8.382 19.561 1.00 88.12 93 PRO A O 1
ATOM 782 N N . ILE A 1 94 ? -9.228 -10.168 18.324 1.00 90.81 94 ILE A N 1
ATOM 783 C CA . ILE A 1 94 ? -7.889 -10.765 18.247 1.00 90.81 94 ILE A CA 1
ATOM 784 C C . ILE A 1 94 ? -7.056 -10.047 17.185 1.00 90.81 94 ILE A C 1
ATOM 786 O O . ILE A 1 94 ? -5.876 -9.766 17.395 1.00 90.81 94 ILE A O 1
ATOM 790 N N . ILE A 1 95 ? -7.671 -9.738 16.042 1.00 92.38 95 ILE A N 1
ATOM 791 C CA . ILE A 1 95 ? -6.954 -9.235 14.868 1.00 92.38 95 ILE A CA 1
ATOM 792 C C . ILE A 1 95 ? -7.013 -7.713 14.717 1.00 92.38 95 ILE A C 1
ATOM 794 O O . ILE A 1 95 ? -6.204 -7.171 13.970 1.00 92.38 95 ILE A O 1
ATOM 798 N N . GLU A 1 96 ? -7.935 -7.020 15.403 1.00 93.31 96 GLU A N 1
ATOM 799 C CA . GLU A 1 96 ? -8.200 -5.580 15.228 1.00 93.31 96 GLU A CA 1
ATOM 800 C C . GLU A 1 96 ? -6.917 -4.749 15.215 1.00 93.31 96 GLU A C 1
ATOM 802 O O . GLU A 1 96 ? -6.665 -3.982 14.288 1.00 93.31 96 GLU A O 1
ATOM 807 N N . LYS A 1 97 ? -6.072 -4.929 16.232 1.00 92.25 97 LYS A N 1
ATOM 808 C CA . LYS A 1 97 ? -4.847 -4.144 16.383 1.00 92.25 97 LYS A CA 1
ATOM 809 C C . LYS A 1 97 ? -3.845 -4.415 15.261 1.00 92.25 97 LYS A C 1
ATOM 811 O O . LYS A 1 97 ? -3.209 -3.489 14.766 1.00 92.25 97 LYS A O 1
ATOM 816 N N . GLU A 1 98 ? -3.695 -5.670 14.853 1.00 92.81 98 GLU A N 1
ATOM 817 C CA . GLU A 1 98 ? -2.790 -6.037 13.760 1.00 92.81 98 GLU A CA 1
ATOM 818 C C . GLU A 1 98 ? -3.310 -5.518 12.411 1.00 92.81 98 GLU A C 1
ATOM 820 O O . GLU A 1 98 ? -2.548 -4.959 11.621 1.00 92.81 98 GLU A O 1
ATOM 825 N N . LEU A 1 99 ? -4.620 -5.610 12.180 1.00 94.81 99 LEU A N 1
ATOM 826 C CA . LEU A 1 99 ? -5.282 -5.045 11.008 1.00 94.81 99 LEU A CA 1
ATOM 827 C C . LEU A 1 99 ? -5.090 -3.523 10.938 1.00 94.81 99 LEU A C 1
ATOM 829 O O . LEU A 1 99 ? -4.684 -3.000 9.901 1.00 94.81 99 LEU A O 1
ATOM 833 N N . LEU A 1 100 ? -5.304 -2.809 12.045 1.00 95.38 100 LEU A N 1
ATOM 834 C CA . LEU A 1 100 ? -5.123 -1.358 12.115 1.00 95.38 100 LEU A CA 1
ATOM 835 C C . LEU A 1 100 ? -3.674 -0.923 11.878 1.00 95.38 100 LEU A C 1
ATOM 837 O O . LEU A 1 100 ? -3.455 0.106 11.238 1.00 95.38 100 LEU A O 1
ATOM 841 N N . LYS A 1 101 ? -2.676 -1.689 12.337 1.00 93.94 101 LYS A N 1
ATOM 842 C CA . LYS A 1 101 ? -1.260 -1.433 12.008 1.00 93.94 101 LYS A CA 1
ATOM 843 C C . LYS A 1 101 ? -0.997 -1.553 10.511 1.00 93.94 101 LYS A C 1
ATOM 845 O O . LYS A 1 101 ? -0.319 -0.709 9.929 1.00 93.94 101 LYS A O 1
ATOM 850 N N . ARG A 1 102 ? -1.541 -2.592 9.874 1.00 92.56 102 ARG A N 1
ATOM 851 C CA . ARG A 1 102 ? -1.397 -2.801 8.425 1.00 92.56 102 ARG A CA 1
ATOM 852 C C . ARG A 1 102 ? -2.077 -1.695 7.633 1.00 92.56 102 ARG A C 1
ATOM 854 O O . ARG A 1 102 ? -1.478 -1.175 6.695 1.00 92.56 102 ARG A O 1
ATOM 861 N N . ILE A 1 103 ? -3.279 -1.302 8.054 1.00 93.19 103 ILE A N 1
ATOM 862 C CA . ILE A 1 103 ? -4.007 -0.170 7.485 1.00 93.19 103 ILE A CA 1
ATOM 863 C C . ILE A 1 103 ? -3.171 1.106 7.599 1.00 93.19 103 ILE A C 1
ATOM 865 O O . ILE A 1 103 ? -2.966 1.742 6.571 1.00 93.19 103 ILE A O 1
ATOM 869 N N . GLU A 1 104 ? -2.637 1.444 8.782 1.00 93.94 104 GLU A N 1
ATOM 870 C CA . GLU A 1 104 ? -1.802 2.642 9.003 1.00 93.94 104 GLU A CA 1
ATOM 871 C C . GLU A 1 104 ? -0.601 2.716 8.044 1.00 93.94 104 GLU A C 1
ATOM 873 O O . GLU A 1 104 ? -0.255 3.794 7.568 1.00 93.94 104 GLU A O 1
ATOM 878 N N . MET A 1 105 ? 0.009 1.573 7.717 1.00 89.38 105 MET A N 1
ATOM 879 C CA . MET A 1 105 ? 1.149 1.478 6.794 1.00 89.38 105 MET A CA 1
ATOM 880 C C . MET A 1 105 ? 0.762 1.447 5.304 1.00 89.38 105 MET A C 1
ATOM 882 O O . MET A 1 105 ? 1.630 1.253 4.447 1.00 89.38 105 MET A O 1
ATOM 886 N N . SER A 1 106 ? -0.522 1.590 4.976 1.00 89.06 106 SER A N 1
ATOM 887 C CA . SER A 1 106 ? -1.049 1.492 3.612 1.00 89.06 106 SER A CA 1
ATOM 888 C C . SER A 1 106 ? -1.638 2.816 3.122 1.00 89.06 106 SER A C 1
ATOM 890 O O . SER A 1 106 ? -2.036 3.674 3.909 1.00 89.06 106 SER A O 1
ATOM 892 N N . TYR A 1 107 ? -1.785 2.959 1.802 1.00 87.31 107 TYR A N 1
ATOM 893 C CA . TYR A 1 107 ? -2.457 4.122 1.213 1.00 87.31 107 TYR A CA 1
ATOM 894 C C . TYR A 1 107 ? -3.944 4.223 1.590 1.00 87.31 107 TYR A C 1
ATOM 896 O O . TYR A 1 107 ? -4.496 5.322 1.570 1.00 87.31 107 TYR A O 1
ATOM 904 N N . LEU A 1 108 ? -4.585 3.123 2.013 1.00 89.56 108 LEU A N 1
ATOM 905 C CA . LEU A 1 108 ? -5.977 3.130 2.486 1.00 89.56 108 LEU A CA 1
ATOM 906 C C . LEU A 1 108 ? -6.156 4.033 3.709 1.00 89.56 108 LEU A C 1
ATOM 908 O O . LEU A 1 108 ? -7.229 4.608 3.895 1.00 89.56 108 LEU A O 1
ATOM 912 N N . PHE A 1 109 ? -5.101 4.225 4.505 1.00 94.38 109 PHE A N 1
ATOM 913 C CA . PHE A 1 109 ? -5.127 5.118 5.656 1.00 94.38 109 PHE A CA 1
ATOM 914 C C . PHE A 1 109 ? -5.457 6.565 5.284 1.00 94.38 109 PHE A C 1
ATOM 916 O O . PHE A 1 109 ? -6.146 7.249 6.038 1.00 94.38 109 PHE A O 1
ATOM 923 N N . LEU A 1 110 ? -5.041 7.011 4.092 1.00 92.69 110 LEU A N 1
ATOM 924 C CA . LEU A 1 110 ? -5.317 8.360 3.591 1.00 92.69 110 LEU A CA 1
ATOM 925 C C . LEU A 1 110 ? -6.813 8.608 3.357 1.00 92.69 110 LEU A C 1
ATOM 927 O O . LEU A 1 110 ? -7.245 9.756 3.336 1.00 92.69 110 LEU A O 1
ATOM 931 N N . SER A 1 111 ? -7.612 7.546 3.216 1.00 92.31 111 SER A N 1
ATOM 932 C CA . SER A 1 111 ? -9.067 7.650 3.073 1.00 92.31 111 SER A CA 1
ATOM 933 C C . SER A 1 111 ? -9.797 7.891 4.402 1.00 92.31 111 SER A C 1
ATOM 935 O O . SER A 1 111 ? -10.981 8.237 4.397 1.00 92.31 111 SER A O 1
ATOM 937 N N . ILE A 1 112 ? -9.132 7.701 5.546 1.00 95.88 112 ILE A N 1
A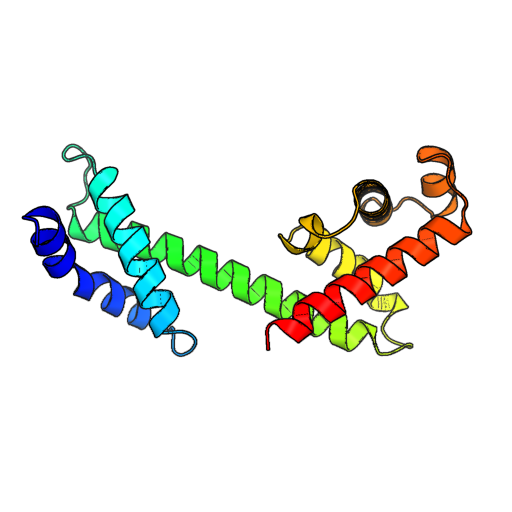TOM 938 C CA . ILE A 1 112 ? -9.704 7.905 6.884 1.00 95.88 112 ILE A CA 1
ATOM 939 C C . ILE A 1 112 ? -9.612 9.390 7.258 1.00 95.88 112 ILE A C 1
ATOM 941 O O . ILE A 1 112 ? -8.645 10.057 6.898 1.00 95.88 112 ILE A O 1
ATOM 945 N N . ASP A 1 113 ? -10.596 9.924 7.987 1.00 95.56 113 ASP A N 1
ATOM 946 C CA . ASP A 1 113 ? -10.554 11.322 8.427 1.00 95.56 113 ASP A CA 1
ATOM 947 C C . ASP A 1 113 ? -9.392 11.590 9.412 1.00 95.56 113 ASP A C 1
ATOM 949 O O . ASP A 1 113 ? -9.014 10.699 10.180 1.00 95.56 113 ASP A O 1
ATOM 953 N N . PRO A 1 114 ? -8.825 12.812 9.446 1.00 96.44 114 PRO A N 1
ATOM 954 C CA . PRO A 1 114 ? -7.616 13.098 10.222 1.00 96.44 114 PRO A CA 1
ATOM 955 C C . PRO A 1 114 ? -7.714 12.812 11.726 1.00 96.44 114 PRO A C 1
ATOM 957 O O . PRO A 1 114 ? -6.715 12.432 12.340 1.00 96.44 114 PRO A O 1
ATOM 960 N N . ILE A 1 115 ? -8.892 12.979 12.337 1.00 96.44 115 ILE A N 1
ATOM 961 C CA . ILE A 1 115 ? -9.084 12.702 13.769 1.00 96.44 115 ILE A CA 1
ATOM 962 C C . ILE A 1 115 ? -9.015 11.194 14.001 1.00 96.44 115 ILE A C 1
ATOM 964 O O . ILE A 1 115 ? -8.271 10.728 14.865 1.00 96.44 115 ILE A O 1
ATOM 968 N N . THR A 1 116 ? -9.728 10.415 13.190 1.00 97.31 116 THR A N 1
ATOM 969 C CA . THR A 1 116 ? -9.704 8.952 13.290 1.00 97.31 116 THR A CA 1
ATOM 970 C C . THR A 1 116 ? -8.326 8.373 12.957 1.00 97.31 116 THR A C 1
ATOM 972 O O . THR A 1 116 ? -7.878 7.442 13.625 1.00 97.31 116 THR A O 1
ATOM 975 N N . GLN A 1 117 ? -7.579 8.978 12.027 1.00 97.94 117 GLN A N 1
ATOM 976 C CA . GLN A 1 117 ? -6.170 8.632 11.808 1.00 97.94 117 GLN A CA 1
ATOM 977 C C . GLN A 1 117 ? -5.328 8.814 13.084 1.00 97.94 117 GLN A C 1
ATOM 979 O O . GLN A 1 117 ? -4.501 7.962 13.412 1.00 97.94 117 GLN A O 1
ATOM 984 N N . GLN A 1 118 ? -5.524 9.904 13.834 1.00 97.75 118 GLN A N 1
ATOM 985 C CA . GLN A 1 118 ? -4.814 10.107 15.102 1.00 97.75 118 GLN A CA 1
ATOM 986 C C . GLN A 1 118 ? -5.220 9.088 16.170 1.00 97.75 118 GLN A C 1
ATOM 988 O O . GLN A 1 118 ? -4.351 8.588 16.886 1.00 97.75 118 GLN A O 1
ATOM 993 N N . ILE A 1 119 ? -6.508 8.741 16.251 1.00 97.81 119 ILE A N 1
ATOM 994 C CA . ILE A 1 119 ? -6.999 7.678 17.140 1.00 97.81 119 ILE A CA 1
ATOM 995 C C . ILE A 1 119 ? -6.255 6.368 16.862 1.00 97.81 119 ILE A C 1
ATOM 997 O O . ILE A 1 119 ? -5.690 5.784 17.786 1.00 97.81 119 ILE A O 1
ATOM 1001 N N . ILE A 1 120 ? -6.194 5.949 15.595 1.00 97.25 120 ILE A N 1
ATOM 1002 C CA . ILE A 1 120 ? -5.522 4.711 15.178 1.00 97.25 120 ILE A CA 1
ATOM 1003 C C . ILE A 1 120 ? -4.028 4.758 15.521 1.00 97.25 120 ILE A C 1
ATOM 1005 O O . ILE A 1 120 ? -3.513 3.820 16.127 1.00 97.25 120 ILE A O 1
ATOM 1009 N N . LYS A 1 121 ? -3.344 5.875 15.236 1.00 97.38 121 LYS A N 1
ATOM 1010 C CA . LYS A 1 121 ? -1.924 6.069 15.588 1.00 97.38 121 LYS A CA 1
ATOM 1011 C C . LYS A 1 121 ? -1.665 5.907 17.085 1.00 97.38 121 LYS A C 1
ATOM 1013 O O . LYS A 1 121 ? -0.686 5.276 17.477 1.00 97.38 121 LYS A O 1
ATOM 1018 N N . TYR A 1 122 ? -2.509 6.486 17.942 1.00 97.44 122 TYR A N 1
ATOM 1019 C CA . TYR A 1 122 ? -2.355 6.324 19.389 1.00 97.44 122 TYR A CA 1
ATOM 1020 C C . TYR A 1 122 ? -2.687 4.903 19.848 1.00 97.44 122 TYR A C 1
ATOM 1022 O O . TYR A 1 122 ? -1.966 4.357 20.685 1.00 97.44 122 TYR A O 1
ATOM 1030 N N . TYR A 1 123 ? -3.727 4.288 19.286 1.00 95.75 123 TYR A N 1
ATOM 1031 C CA . TYR A 1 123 ? -4.108 2.912 19.596 1.00 95.75 123 TYR A CA 1
ATOM 1032 C C . TYR A 1 123 ? -2.997 1.912 19.244 1.00 95.75 123 TYR A C 1
ATOM 1034 O O . TYR A 1 123 ? -2.623 1.074 20.065 1.00 95.75 123 TYR A O 1
ATOM 1042 N N . ASN A 1 124 ? -2.370 2.069 18.075 1.00 95.56 124 ASN A N 1
ATOM 1043 C CA . ASN A 1 124 ? -1.242 1.243 17.638 1.00 95.56 124 ASN A CA 1
ATOM 1044 C C . ASN A 1 124 ? 0.017 1.424 18.504 1.00 95.56 124 ASN A C 1
ATOM 1046 O O . ASN A 1 124 ? 0.864 0.531 18.532 1.00 95.56 124 ASN A O 1
ATOM 1050 N N . ARG A 1 125 ? 0.108 2.533 19.252 1.00 95.44 125 ARG A N 1
ATOM 1051 C CA . ARG A 1 125 ? 1.135 2.811 20.273 1.00 95.44 125 ARG A CA 1
ATOM 1052 C C . ARG A 1 125 ? 0.721 2.388 21.690 1.00 95.44 125 ARG A C 1
ATOM 1054 O O . ARG A 1 125 ? 1.305 2.880 22.654 1.00 95.44 125 ARG A O 1
ATOM 1061 N N . ASP A 1 126 ? -0.294 1.535 21.829 1.00 94.88 126 ASP A N 1
ATOM 1062 C CA . ASP A 1 126 ? -0.757 0.977 23.110 1.00 94.88 126 ASP A CA 1
ATOM 1063 C C . ASP A 1 126 ? -1.401 1.990 24.073 1.00 94.88 126 ASP A C 1
ATOM 1065 O O . ASP A 1 126 ? -1.415 1.819 25.294 1.00 94.88 126 ASP A O 1
ATOM 1069 N N . PHE A 1 127 ? -1.984 3.066 23.542 1.00 95.69 127 PHE A N 1
ATOM 1070 C CA . PHE A 1 127 ? -2.774 3.981 24.360 1.00 95.69 127 PHE A CA 1
ATOM 1071 C C . PHE A 1 127 ? -4.159 3.375 24.606 1.00 95.69 127 PHE A C 1
ATOM 1073 O O . PHE A 1 127 ? -4.854 2.988 23.670 1.00 95.69 127 PHE A O 1
ATOM 1080 N N . SER A 1 128 ? -4.598 3.351 25.867 1.00 94.44 128 SER A N 1
ATOM 1081 C CA . SER A 1 128 ? -5.974 2.970 26.195 1.00 94.44 128 SER A CA 1
ATOM 1082 C C . SER A 1 128 ? -6.974 3.972 25.618 1.00 94.44 128 SER A C 1
ATOM 1084 O O . SER A 1 128 ? -6.671 5.162 25.510 1.00 94.44 128 SER A O 1
ATOM 1086 N N . TYR A 1 129 ? -8.199 3.529 25.325 1.00 94.62 129 TYR A N 1
ATOM 1087 C CA . TYR A 1 129 ? -9.258 4.406 24.809 1.00 94.62 129 TYR A CA 1
ATOM 1088 C C . TYR A 1 129 ? -9.481 5.646 25.676 1.00 94.62 129 TYR A C 1
ATOM 1090 O O . TYR A 1 129 ? -9.572 6.749 25.148 1.00 94.62 129 TYR A O 1
ATOM 1098 N N . LYS A 1 130 ? -9.441 5.506 27.006 1.00 96.12 130 LYS A N 1
ATOM 1099 C CA . LYS A 1 130 ? -9.522 6.641 27.940 1.00 96.12 130 LYS A CA 1
ATOM 1100 C C . LYS A 1 130 ? -8.377 7.638 27.751 1.00 96.12 130 LYS A C 1
ATOM 1102 O O . LYS A 1 130 ? -8.597 8.844 27.768 1.00 96.12 130 LYS A O 1
ATOM 1107 N N . LYS A 1 131 ? -7.151 7.151 27.545 1.00 96.94 131 LYS A N 1
ATOM 1108 C CA . LYS A 1 131 ? -5.982 8.009 27.311 1.00 96.94 131 LYS A CA 1
ATOM 1109 C C . LYS A 1 131 ? -6.063 8.722 25.958 1.00 96.94 131 LYS A C 1
ATOM 1111 O O . LYS A 1 131 ? -5.653 9.875 25.870 1.00 96.94 131 LYS A O 1
ATOM 1116 N N . ILE A 1 132 ? -6.588 8.053 24.929 1.00 97.50 132 ILE A N 1
ATOM 1117 C CA . ILE A 1 132 ? -6.812 8.636 23.597 1.00 97.50 132 ILE A CA 1
ATOM 1118 C C . ILE A 1 132 ? -7.885 9.724 23.666 1.00 97.50 132 ILE A C 1
ATOM 1120 O O . ILE A 1 132 ? -7.624 10.846 23.244 1.00 97.50 132 ILE A O 1
ATOM 1124 N N . ALA A 1 133 ? -9.040 9.409 24.259 1.00 96.94 133 ALA A N 1
ATOM 1125 C CA . ALA A 1 133 ? -10.156 10.329 24.457 1.00 96.94 133 ALA A CA 1
ATOM 1126 C C . ALA A 1 133 ? -9.699 11.623 25.144 1.00 96.94 133 ALA A C 1
ATOM 1128 O O . ALA A 1 133 ? -9.896 12.713 24.616 1.00 96.94 133 ALA A O 1
ATOM 1129 N N . ASN A 1 134 ? -8.952 11.492 26.246 1.00 97.12 134 ASN A N 1
ATOM 1130 C CA . ASN A 1 134 ? -8.389 12.635 26.963 1.00 97.12 134 ASN A CA 1
ATOM 1131 C C . ASN A 1 134 ? -7.387 13.440 26.120 1.00 97.12 134 ASN A C 1
ATOM 1133 O O . ASN A 1 134 ? -7.365 14.662 26.201 1.00 97.12 134 ASN A O 1
ATOM 1137 N N . LYS A 1 135 ? -6.532 12.777 25.327 1.00 96.81 135 LYS A N 1
ATOM 1138 C CA . LYS A 1 135 ? -5.538 13.464 24.484 1.00 96.81 135 LYS A CA 1
ATOM 1139 C C . LYS A 1 135 ? -6.164 14.243 23.335 1.00 96.81 135 LYS A C 1
ATOM 1141 O O . LYS A 1 135 ? -5.616 15.269 22.950 1.00 96.81 135 LYS A O 1
ATOM 1146 N N . LEU A 1 136 ? -7.248 13.721 22.776 1.00 96.06 136 LEU A N 1
ATOM 1147 C CA . LEU A 1 136 ? -7.934 14.302 21.626 1.00 96.06 136 LEU A CA 1
ATOM 1148 C C . LEU A 1 136 ? -9.136 15.166 22.026 1.00 96.06 136 LEU A C 1
ATOM 1150 O O . LEU A 1 136 ? -9.744 15.773 21.153 1.00 96.06 136 LEU A O 1
ATOM 1154 N N . ASN A 1 137 ? -9.449 15.245 23.325 1.00 96.06 137 ASN A N 1
ATOM 1155 C CA . ASN A 1 137 ? -10.614 15.936 23.873 1.00 96.06 137 ASN A CA 1
ATOM 1156 C C . ASN A 1 137 ? -11.933 15.497 23.206 1.00 96.06 137 ASN A C 1
ATOM 1158 O O . ASN A 1 137 ? -12.736 16.325 22.781 1.00 96.06 137 ASN A O 1
ATOM 1162 N N . ILE A 1 138 ? -12.122 14.181 23.091 1.00 95.06 138 ILE A N 1
ATOM 1163 C CA . ILE A 1 138 ? -13.321 13.543 22.526 1.00 95.06 138 ILE A CA 1
ATOM 1164 C C . ILE A 1 138 ? -13.930 12.565 23.526 1.00 95.06 138 ILE A C 1
ATOM 1166 O O . ILE A 1 138 ? -13.285 12.181 24.505 1.00 95.06 138 ILE A O 1
ATOM 1170 N N . ASP A 1 139 ? -15.159 12.125 23.265 1.00 94.38 139 ASP A N 1
ATOM 1171 C CA . ASP A 1 139 ? -15.820 11.151 24.125 1.00 94.38 139 ASP A CA 1
ATOM 1172 C C . ASP A 1 139 ? -15.158 9.757 24.050 1.00 94.38 139 ASP A C 1
ATOM 1174 O O . ASP A 1 139 ? -14.648 9.316 23.016 1.00 94.38 139 ASP A O 1
ATOM 1178 N N . HIS A 1 140 ? -15.167 9.024 25.165 1.00 91.19 140 HIS A N 1
ATOM 1179 C CA . HIS A 1 140 ? -14.569 7.689 25.235 1.00 91.19 140 HIS A CA 1
ATOM 1180 C C . HIS A 1 140 ? -15.252 6.679 24.299 1.00 91.19 140 HIS A C 1
ATOM 1182 O O . HIS A 1 140 ? -14.580 5.846 23.684 1.00 91.19 140 HIS A O 1
ATOM 1188 N N . HIS A 1 141 ? -16.580 6.737 24.183 1.00 93.06 141 HIS A N 1
ATOM 1189 C CA . HIS A 1 141 ? -17.343 5.881 23.279 1.00 93.06 141 HIS A CA 1
ATOM 1190 C C . HIS A 1 141 ? -17.066 6.237 21.812 1.00 93.06 141 HIS A C 1
ATOM 1192 O O . HIS A 1 141 ? -17.043 5.359 20.940 1.00 93.06 141 HIS A O 1
ATOM 1198 N N . GLU A 1 142 ? -16.793 7.513 21.536 1.00 94.50 142 GLU A N 1
ATOM 1199 C CA . GLU A 1 142 ? -16.441 7.996 20.203 1.00 94.50 142 GLU A CA 1
ATOM 1200 C C . GLU A 1 142 ? -15.160 7.333 19.674 1.00 94.50 142 GLU A C 1
ATOM 1202 O O . GLU A 1 142 ? -15.130 6.929 18.512 1.00 94.50 142 GLU A O 1
ATOM 1207 N N . VAL A 1 143 ? -14.149 7.106 20.524 1.00 95.25 143 VAL A N 1
ATOM 1208 C CA . VAL A 1 143 ? -12.899 6.416 20.141 1.00 95.25 143 VAL A CA 1
ATOM 1209 C C . VAL A 1 143 ? -13.180 5.042 19.527 1.00 95.25 143 VAL A C 1
ATOM 1211 O O . VAL A 1 143 ? -12.751 4.753 18.408 1.00 95.25 143 VAL A O 1
ATOM 1214 N N . LYS A 1 144 ? -13.940 4.203 20.241 1.00 92.69 144 LYS A N 1
ATOM 1215 C CA . LYS A 1 144 ? -14.277 2.842 19.794 1.00 92.69 144 LYS A CA 1
ATOM 1216 C C . LYS A 1 144 ? -15.144 2.865 18.535 1.00 92.69 144 LYS A C 1
ATOM 1218 O O . LYS A 1 144 ? -14.931 2.078 17.616 1.00 92.69 144 LYS A O 1
ATOM 1223 N N . THR A 1 145 ? -16.108 3.781 18.491 1.00 95.31 145 THR A N 1
ATOM 1224 C CA . THR A 1 145 ? -17.038 3.913 17.362 1.00 95.31 145 THR A CA 1
ATOM 1225 C C . THR A 1 145 ? -16.303 4.313 16.086 1.00 95.31 145 THR A C 1
ATOM 1227 O O . THR A 1 145 ? -16.532 3.716 15.038 1.00 95.31 145 THR A O 1
ATOM 1230 N N . ARG A 1 146 ? -15.370 5.268 16.177 1.00 96.50 146 ARG A N 1
ATOM 1231 C CA . ARG A 1 146 ? -14.556 5.722 15.043 1.00 96.50 146 ARG A CA 1
ATOM 1232 C C . ARG A 1 146 ? -13.612 4.644 14.525 1.00 96.50 146 ARG A C 1
ATOM 1234 O O . ARG A 1 146 ? -13.496 4.498 13.312 1.00 96.50 146 ARG A O 1
ATOM 1241 N N . ILE A 1 147 ? -12.991 3.858 15.411 1.00 94.94 147 ILE A N 1
ATOM 1242 C CA . ILE A 1 147 ? -12.175 2.704 14.998 1.00 94.94 147 ILE A CA 1
ATOM 1243 C C . ILE A 1 147 ? -13.020 1.737 14.170 1.00 94.94 147 ILE A C 1
ATOM 1245 O O . ILE A 1 147 ? -12.676 1.469 13.019 1.00 94.94 147 ILE A O 1
ATOM 1249 N N . LYS A 1 148 ? -14.162 1.291 14.706 1.00 93.88 148 LYS A N 1
ATOM 1250 C CA . LYS A 1 148 ? -15.048 0.359 13.999 1.00 93.88 148 LYS A CA 1
ATOM 1251 C C . LYS A 1 148 ? -15.503 0.922 12.647 1.00 93.88 148 LYS A C 1
ATOM 1253 O O . LYS A 1 148 ? -15.310 0.281 11.621 1.00 93.88 148 LYS A O 1
ATOM 1258 N N . ALA A 1 149 ? -16.005 2.156 12.636 1.00 94.56 149 ALA A N 1
ATOM 1259 C CA . ALA A 1 149 ? -16.459 2.821 11.416 1.00 94.56 149 ALA A CA 1
ATOM 1260 C C . ALA A 1 149 ? -15.345 2.978 10.366 1.00 94.56 149 ALA A C 1
ATOM 1262 O O . ALA A 1 149 ? -15.613 2.902 9.169 1.00 94.56 149 ALA A O 1
ATOM 1263 N N . SER A 1 150 ? -14.090 3.180 10.784 1.00 95.69 150 SER A N 1
ATOM 1264 C CA . SER A 1 150 ? -12.959 3.259 9.853 1.00 95.69 150 SER A CA 1
ATOM 1265 C C . SER A 1 150 ? -12.647 1.919 9.186 1.00 95.69 150 SER A C 1
ATOM 1267 O O . SER A 1 150 ? -12.373 1.892 7.986 1.00 95.69 150 SER A O 1
ATOM 1269 N N . ILE A 1 151 ? -12.749 0.816 9.933 1.00 95.00 151 ILE A N 1
ATOM 1270 C CA . ILE A 1 151 ? -12.560 -0.537 9.406 1.00 95.00 151 ILE A CA 1
ATOM 1271 C C . ILE A 1 151 ? -13.699 -0.871 8.436 1.00 95.00 151 ILE A C 1
ATOM 1273 O O . ILE A 1 151 ? -13.426 -1.299 7.316 1.00 95.00 151 ILE A O 1
ATOM 1277 N N . ASP A 1 152 ? -14.949 -0.576 8.805 1.00 93.25 152 ASP A N 1
ATOM 1278 C CA . ASP A 1 152 ? -16.121 -0.775 7.941 1.00 93.25 152 ASP A CA 1
ATOM 1279 C C . ASP A 1 152 ? -16.012 0.041 6.640 1.00 93.25 152 ASP A C 1
ATOM 1281 O O . ASP A 1 152 ? -16.271 -0.467 5.547 1.00 93.25 152 ASP A O 1
ATOM 1285 N N . LYS A 1 153 ? -15.560 1.300 6.729 1.00 93.88 153 LYS A N 1
ATOM 1286 C CA . LYS A 1 153 ? -15.313 2.151 5.558 1.00 93.88 153 LYS A CA 1
ATOM 1287 C C . LYS A 1 153 ? -14.255 1.549 4.636 1.00 93.88 153 LYS A C 1
ATOM 1289 O O . LYS A 1 153 ? -14.447 1.527 3.422 1.00 93.88 153 LYS A O 1
ATOM 1294 N N . ILE A 1 154 ? -13.138 1.078 5.189 1.00 93.62 154 ILE A N 1
ATOM 1295 C CA . ILE A 1 154 ? -12.073 0.462 4.392 1.00 93.62 154 ILE A CA 1
ATOM 1296 C C . I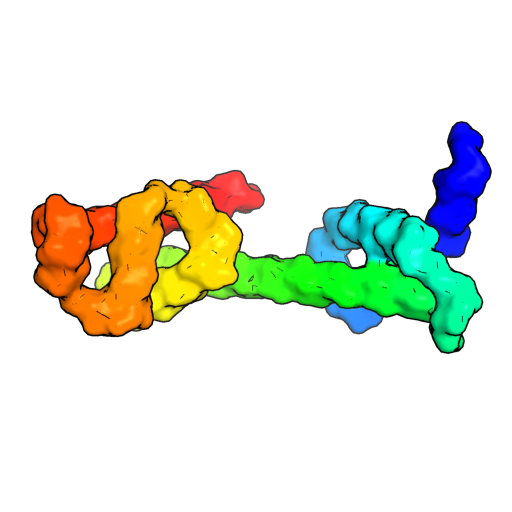LE A 1 154 ? -12.561 -0.839 3.759 1.00 93.62 154 ILE A C 1
ATOM 1298 O O . ILE A 1 154 ? -12.293 -1.060 2.583 1.00 93.62 154 ILE A O 1
ATOM 1302 N N . TYR A 1 155 ? -13.321 -1.658 4.485 1.00 92.44 155 TYR A N 1
ATOM 1303 C CA . TYR A 1 155 ? -13.927 -2.871 3.940 1.00 92.44 155 TYR A CA 1
ATOM 1304 C C . TYR A 1 155 ? -14.802 -2.571 2.718 1.00 92.44 155 TYR A C 1
ATOM 1306 O O . TYR A 1 155 ? -14.649 -3.197 1.672 1.00 92.44 155 TYR A O 1
ATOM 1314 N N . GLN A 1 156 ? -15.647 -1.539 2.801 1.00 90.75 156 GLN A N 1
ATOM 1315 C CA . GLN A 1 156 ? -16.451 -1.091 1.662 1.00 90.75 156 GLN A CA 1
ATOM 1316 C C . GLN A 1 156 ? -15.608 -0.573 0.492 1.00 90.75 156 GLN A C 1
ATOM 1318 O O . GLN A 1 156 ? -15.992 -0.766 -0.656 1.00 90.75 156 GLN A O 1
ATOM 1323 N N . LEU A 1 157 ? -14.493 0.116 0.753 1.00 89.69 157 LEU A N 1
ATOM 1324 C CA . LEU A 1 157 ? -13.596 0.590 -0.305 1.00 89.69 157 LEU A CA 1
ATOM 1325 C C . LEU A 1 157 ? -12.894 -0.571 -1.008 1.00 89.69 157 LEU A C 1
ATOM 1327 O O . LEU A 1 157 ? -12.787 -0.563 -2.228 1.00 89.69 157 LEU A O 1
ATOM 1331 N N . VAL A 1 158 ? -12.440 -1.561 -0.241 1.00 87.56 158 VAL A N 1
ATOM 1332 C CA . VAL A 1 158 ? -11.736 -2.737 -0.755 1.00 87.56 158 VAL A CA 1
ATOM 1333 C C . VAL A 1 158 ? -12.662 -3.587 -1.627 1.00 87.56 158 VAL A C 1
ATOM 1335 O O . VAL A 1 158 ? -12.299 -3.918 -2.746 1.00 87.56 158 VAL A O 1
ATOM 1338 N N . ASN A 1 159 ? -13.895 -3.834 -1.185 1.00 84.50 159 ASN A N 1
ATOM 1339 C CA . ASN A 1 159 ? -14.852 -4.658 -1.936 1.00 84.50 159 ASN A CA 1
ATOM 1340 C C . ASN A 1 159 ? -15.504 -3.953 -3.136 1.00 84.50 159 ASN A C 1
ATOM 1342 O O . ASN A 1 159 ? -16.288 -4.569 -3.844 1.00 84.50 159 ASN A O 1
ATOM 1346 N N . LYS A 1 160 ? -15.240 -2.659 -3.349 1.00 79.94 160 LYS A N 1
ATOM 1347 C CA . LYS A 1 160 ? -15.663 -1.939 -4.565 1.00 79.94 160 LYS A CA 1
ATOM 1348 C C . LYS A 1 160 ? -14.654 -2.050 -5.709 1.00 79.94 160 LYS A C 1
ATOM 1350 O O . LYS A 1 160 ? -14.926 -1.530 -6.786 1.00 79.94 160 LYS A O 1
ATOM 1355 N N . ILE A 1 161 ? -13.470 -2.595 -5.431 1.00 64.88 161 ILE A N 1
ATOM 1356 C CA . ILE A 1 161 ? -12.363 -2.711 -6.388 1.00 64.88 161 ILE A CA 1
ATOM 1357 C C . ILE A 1 161 ? -12.391 -4.080 -7.100 1.00 64.88 161 ILE A C 1
ATOM 1359 O O . ILE A 1 161 ? -11.756 -4.212 -8.143 1.00 64.88 161 ILE A O 1
ATOM 1363 N N . AS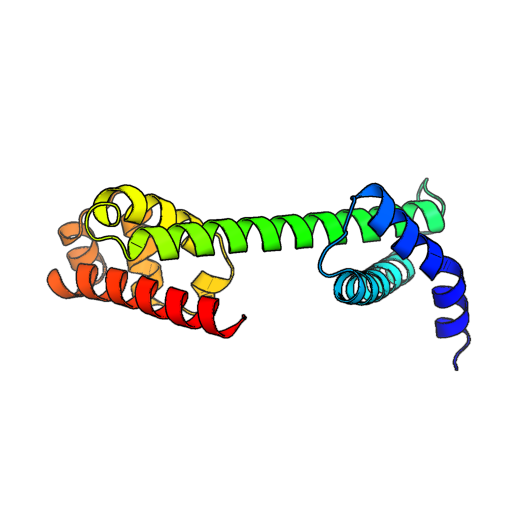P A 1 162 ? -13.152 -5.050 -6.578 1.00 48.81 162 ASP A N 1
ATOM 1364 C CA . ASP A 1 162 ? -13.508 -6.293 -7.282 1.00 48.81 162 ASP A CA 1
ATOM 1365 C C . ASP A 1 162 ? -14.714 -6.081 -8.215 1.00 48.81 162 ASP A C 1
ATOM 1367 O O . ASP A 1 162 ? -14.748 -6.734 -9.282 1.00 48.81 162 ASP A O 1
#

Foldseek 3Di:
DDPVVVVLVVLLVLLVVLCVVVVPPPPSVVLSVLLSVQLVVLVVPDDPPDPDDSSRSSSVSSNVSVVVVVVQVVLLVVLLVLLVLCVDPVCVVVCLLVSLVSCLVHPLLVVQDPLLSQLSVVVNVVDQLVRSCVVSVHDSVVSVVSSVVSSVVSNVVSVVVD